Protein AF-A0A3L7QKG7-F1 (afdb_monomer)

Mean predicted aligned error: 8.23 Å

Radius of gyration: 18.26 Å; Cα contacts (8 Å, |Δi|>4): 210; chains: 1; bounding box: 61×40×63 Å

pLDDT: mean 83.45, std 16.01, range [38.47, 97.56]

Solvent-accessible surface area (backbone atoms only — not comparable to full-atom values): 9462 Å² total; per-residue (Å²): 140,82,83,79,79,83,78,77,79,73,76,82,79,78,66,76,59,74,66,78,52,58,76,90,77,53,54,70,67,58,52,32,52,53,46,22,72,75,67,76,44,90,61,60,57,66,39,80,47,73,52,72,47,77,74,99,59,45,34,28,34,33,36,33,36,57,70,61,84,61,70,47,73,79,75,70,73,62,81,36,24,31,25,34,24,37,70,86,39,83,75,37,75,51,32,46,81,50,42,60,82,93,51,44,76,40,42,43,41,37,35,28,62,77,54,69,86,90,62,51,79,69,57,55,76,72,31,70,67,48,55,49,50,19,54,52,51,49,52,54,51,53,50,52,54,52,54,50,55,54,55,57,61,65,69,78,110

Structure (mmCIF, N/CA/C/O backbone):
data_AF-A0A3L7QKG7-F1
#
_entry.id   AF-A0A3L7QKG7-F1
#
loop_
_atom_site.group_PDB
_atom_s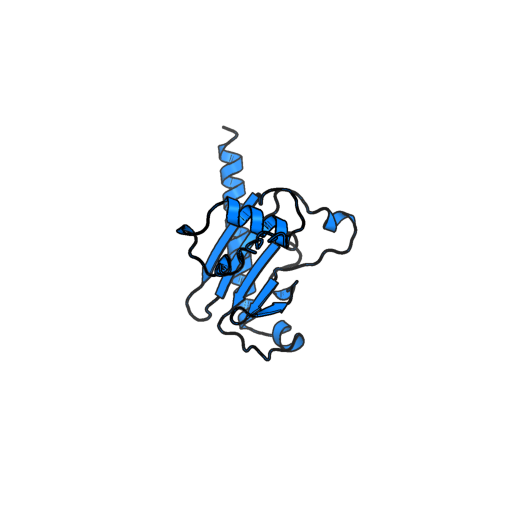ite.id
_atom_site.type_symbol
_atom_site.label_atom_id
_atom_site.label_alt_id
_atom_site.label_comp_id
_atom_site.label_asym_id
_atom_site.label_entity_id
_atom_site.label_seq_id
_atom_site.pdbx_PDB_ins_code
_atom_site.Cartn_x
_atom_site.Cartn_y
_atom_site.Cartn_z
_atom_site.occupancy
_atom_site.B_iso_or_equiv
_atom_site.auth_seq_id
_atom_site.auth_comp_id
_atom_site.auth_asym_id
_atom_site.auth_atom_id
_atom_site.pdbx_PDB_model_num
ATOM 1 N N . GLU A 1 1 ? 32.136 1.151 46.099 1.00 39.84 1 GLU A N 1
ATOM 2 C CA . GLU A 1 1 ? 31.499 0.476 44.951 1.00 39.84 1 GLU A CA 1
ATOM 3 C C . GLU A 1 1 ? 29.997 0.699 44.986 1.00 39.84 1 GLU A C 1
ATOM 5 O O . GLU A 1 1 ? 29.320 0.164 45.854 1.00 39.84 1 GLU A O 1
ATOM 10 N N . THR A 1 2 ? 29.486 1.533 44.088 1.00 38.47 2 THR A N 1
ATOM 11 C CA . THR A 1 2 ? 28.050 1.713 43.842 1.00 38.47 2 THR A CA 1
ATOM 12 C C . THR A 1 2 ? 27.729 1.030 42.518 1.00 38.47 2 THR A C 1
ATOM 14 O O . THR A 1 2 ? 28.339 1.350 41.505 1.00 38.47 2 THR A O 1
ATOM 17 N N . LYS A 1 3 ? 26.845 0.027 42.561 1.00 45.12 3 LYS A N 1
ATOM 18 C CA . LYS A 1 3 ? 26.314 -0.686 41.392 1.00 45.12 3 LYS A CA 1
ATOM 19 C C . LYS A 1 3 ? 25.274 0.200 40.708 1.00 45.12 3 LYS A C 1
ATOM 21 O O . LYS A 1 3 ? 24.220 0.436 41.298 1.00 45.12 3 LYS A O 1
ATOM 26 N N . ASP A 1 4 ? 25.561 0.646 39.494 1.00 44.16 4 ASP A N 1
ATOM 27 C CA . ASP A 1 4 ? 24.556 1.220 38.601 1.00 44.16 4 ASP A CA 1
ATOM 28 C C . ASP A 1 4 ? 23.571 0.126 38.136 1.00 44.16 4 ASP A C 1
ATOM 30 O O . ASP A 1 4 ? 23.989 -1.015 37.903 1.00 44.16 4 ASP A O 1
ATOM 34 N N . PRO A 1 5 ? 22.263 0.421 38.038 1.00 49.53 5 PRO A N 1
ATOM 35 C CA . PRO A 1 5 ? 21.281 -0.521 37.520 1.00 49.53 5 PRO A CA 1
ATOM 36 C C . PRO A 1 5 ? 21.396 -0.620 35.992 1.00 49.53 5 PRO A C 1
ATOM 38 O O . PRO A 1 5 ? 21.337 0.387 35.294 1.00 49.53 5 PRO A O 1
ATOM 41 N N . GLU A 1 6 ? 21.541 -1.845 35.480 1.00 48.22 6 GLU A N 1
ATOM 42 C CA . GLU A 1 6 ? 21.444 -2.156 34.050 1.00 48.22 6 GLU A CA 1
ATOM 43 C C . GLU A 1 6 ? 20.062 -1.742 33.524 1.00 48.22 6 GLU A C 1
ATOM 45 O O . GLU A 1 6 ? 19.043 -2.381 33.808 1.00 48.22 6 GLU A O 1
ATOM 50 N N . GLU A 1 7 ? 20.038 -0.656 32.757 1.00 46.41 7 GLU A N 1
ATOM 51 C CA . GLU A 1 7 ? 18.916 -0.259 31.920 1.00 46.41 7 GLU A CA 1
ATOM 52 C C . GLU A 1 7 ? 18.744 -1.344 30.852 1.00 46.41 7 GLU A C 1
ATOM 54 O O . GLU A 1 7 ? 19.557 -1.506 29.943 1.00 46.41 7 GLU A O 1
ATOM 59 N N . LYS A 1 8 ? 17.722 -2.183 31.029 1.00 38.88 8 LYS A N 1
ATOM 60 C CA . LYS A 1 8 ? 17.339 -3.164 30.021 1.00 38.88 8 LYS A CA 1
ATOM 61 C C . LYS A 1 8 ? 16.761 -2.401 28.839 1.00 38.88 8 LYS A C 1
ATOM 63 O O . LYS A 1 8 ? 15.577 -2.072 28.845 1.00 38.88 8 LYS A O 1
ATOM 68 N N . ASP A 1 9 ? 17.590 -2.175 27.829 1.00 40.72 9 ASP A N 1
ATOM 69 C CA . ASP A 1 9 ? 17.142 -1.934 26.464 1.00 40.72 9 ASP A CA 1
ATOM 70 C C . ASP A 1 9 ? 16.315 -3.151 26.022 1.00 40.72 9 ASP A C 1
ATOM 72 O O . ASP A 1 9 ? 16.826 -4.132 25.471 1.00 40.72 9 ASP A O 1
ATOM 76 N N . GLU A 1 10 ? 15.017 -3.141 26.328 1.00 41.97 10 GLU A N 1
ATOM 77 C CA . GLU A 1 10 ? 14.080 -4.066 25.713 1.00 41.97 10 GLU A CA 1
ATOM 78 C C . GLU A 1 10 ? 14.120 -3.793 24.213 1.00 41.97 10 GLU A C 1
ATOM 80 O O . GLU A 1 10 ? 13.665 -2.759 23.724 1.00 41.97 10 GLU A O 1
ATOM 85 N N . VAL A 1 11 ? 14.718 -4.727 23.476 1.00 41.81 11 VAL A N 1
ATOM 86 C CA . VAL A 1 11 ? 14.783 -4.714 22.018 1.00 41.81 11 VAL A CA 1
ATOM 87 C C . VAL A 1 11 ? 13.353 -4.820 21.479 1.00 41.81 11 VAL A C 1
ATOM 89 O O . VAL A 1 11 ? 12.867 -5.895 21.131 1.00 41.81 11 VAL A O 1
ATOM 92 N N . LEU A 1 12 ? 12.677 -3.674 21.379 1.00 42.53 12 LEU A N 1
ATOM 93 C CA . LEU A 1 12 ? 11.321 -3.490 20.846 1.00 42.53 12 LEU A CA 1
ATOM 94 C C . LEU A 1 12 ? 11.195 -3.889 19.362 1.00 42.53 12 LEU A C 1
ATOM 96 O O . LEU A 1 12 ? 10.111 -3.832 18.790 1.00 42.53 12 LEU A O 1
ATOM 100 N N . ASN A 1 13 ? 12.285 -4.320 18.722 1.00 40.59 13 ASN A N 1
ATOM 101 C CA . ASN A 1 13 ? 12.381 -4.500 17.276 1.00 40.59 13 ASN A CA 1
ATOM 102 C C . ASN A 1 13 ? 12.396 -5.972 16.812 1.00 40.59 13 ASN A C 1
ATOM 104 O O . ASN A 1 13 ? 12.937 -6.291 15.757 1.00 40.59 13 ASN A O 1
ATOM 108 N N . SER A 1 14 ? 11.810 -6.884 17.596 1.00 46.19 14 SER A N 1
ATOM 109 C CA . SER A 1 14 ? 11.626 -8.297 17.200 1.00 46.19 14 SER A CA 1
ATOM 110 C C . SER A 1 14 ? 10.258 -8.586 16.560 1.00 46.19 14 SER A C 1
ATOM 112 O O . SER A 1 14 ? 9.919 -9.742 16.298 1.00 46.19 14 SER A O 1
ATOM 114 N N . GLN A 1 15 ? 9.439 -7.562 16.309 1.00 64.06 15 GLN A N 1
ATOM 115 C CA . GLN A 1 15 ? 8.124 -7.746 15.701 1.00 64.06 15 GLN A CA 1
ATOM 116 C C . GLN A 1 15 ? 8.237 -7.853 14.175 1.00 64.06 15 GLN A C 1
ATOM 118 O O . GLN A 1 15 ? 8.850 -7.021 13.510 1.00 64.06 15 GLN A O 1
ATOM 123 N N . LYS A 1 16 ? 7.628 -8.902 13.605 1.00 76.19 16 LYS A N 1
ATOM 124 C CA . LYS A 1 16 ? 7.476 -9.052 12.149 1.00 76.19 16 LYS A CA 1
ATOM 125 C C . LYS A 1 16 ? 6.866 -7.775 11.566 1.00 76.19 16 LYS A C 1
ATOM 127 O O . LYS A 1 16 ? 5.921 -7.235 12.138 1.00 76.19 16 LYS A O 1
ATOM 132 N N . ALA A 1 17 ? 7.371 -7.350 10.407 1.00 89.94 17 ALA A N 1
ATOM 133 C CA . ALA A 1 17 ? 6.865 -6.176 9.705 1.00 89.94 17 ALA A CA 1
ATOM 134 C C . ALA A 1 17 ? 5.335 -6.215 9.542 1.00 89.94 17 ALA A C 1
ATOM 136 O O . ALA A 1 17 ? 4.756 -7.274 9.285 1.00 89.94 17 ALA A O 1
ATOM 137 N N . LEU A 1 18 ? 4.685 -5.055 9.678 1.00 93.31 18 LEU A N 1
ATOM 138 C CA . LEU A 1 18 ? 3.228 -4.961 9.827 1.00 93.31 18 LEU A CA 1
ATOM 139 C C . LEU A 1 18 ? 2.456 -5.584 8.655 1.00 93.31 18 LEU A C 1
ATOM 141 O O . LEU A 1 18 ? 1.468 -6.283 8.857 1.00 93.31 18 LEU A O 1
ATOM 145 N N . TRP A 1 19 ? 2.950 -5.386 7.432 1.00 94.31 19 TRP A N 1
ATOM 146 C CA . TRP A 1 19 ? 2.356 -5.912 6.197 1.00 94.31 19 TRP A CA 1
ATOM 147 C C . TRP A 1 19 ? 2.545 -7.427 6.006 1.00 94.31 19 TRP A C 1
ATOM 149 O O . TRP A 1 19 ? 2.004 -7.998 5.062 1.00 94.31 19 TRP A O 1
ATOM 159 N N . LEU A 1 20 ? 3.337 -8.086 6.862 1.00 93.00 20 LEU A N 1
ATOM 160 C CA . LEU A 1 20 ? 3.515 -9.544 6.865 1.00 93.00 20 LEU A CA 1
ATOM 161 C C . LEU A 1 20 ? 2.537 -10.256 7.808 1.00 93.00 20 LEU A C 1
ATOM 163 O O . LEU A 1 20 ? 2.416 -11.479 7.734 1.00 93.00 20 LEU A O 1
ATOM 167 N N . ARG A 1 21 ? 1.889 -9.517 8.714 1.00 93.31 21 ARG A N 1
ATOM 168 C CA . ARG A 1 21 ? 0.904 -10.041 9.668 1.00 93.31 21 ARG A CA 1
ATOM 169 C C . ARG A 1 21 ? -0.477 -10.075 9.027 1.00 93.31 21 ARG A C 1
ATOM 171 O O . ARG A 1 21 ? -0.771 -9.296 8.123 1.00 93.31 21 ARG A O 1
ATOM 178 N N . SER A 1 22 ? -1.344 -10.966 9.495 1.00 91.38 22 SER A N 1
ATOM 179 C CA . SER A 1 22 ? -2.728 -10.969 9.026 1.00 91.38 22 SER A CA 1
ATOM 180 C C . SER A 1 22 ? -3.469 -9.726 9.536 1.00 91.38 22 SER A C 1
ATOM 182 O O . SER A 1 22 ? -3.157 -9.186 10.596 1.00 91.38 22 SER A O 1
ATOM 184 N N . LYS A 1 23 ? -4.493 -9.268 8.807 1.00 91.62 23 LYS A N 1
ATOM 185 C CA . LYS A 1 23 ? -5.259 -8.067 9.198 1.00 91.62 23 LYS A CA 1
ATOM 186 C C . LYS A 1 23 ? -5.872 -8.171 10.593 1.00 91.62 23 LYS A C 1
ATOM 188 O O . LYS A 1 23 ? -6.025 -7.151 11.247 1.00 91.62 23 LYS A O 1
ATOM 193 N N . SER A 1 24 ? -6.250 -9.381 11.001 1.00 91.81 24 SER A N 1
ATOM 194 C CA . SER A 1 24 ? -6.886 -9.662 12.290 1.00 91.81 24 SER A CA 1
ATOM 195 C C . SER A 1 24 ? -5.915 -9.580 13.465 1.00 91.81 24 SER A C 1
ATOM 197 O O . SER A 1 24 ? -6.352 -9.418 14.597 1.00 91.81 24 SER A O 1
ATOM 199 N N . GLU A 1 25 ? -4.614 -9.703 13.203 1.00 91.12 25 GLU A N 1
ATOM 200 C CA . GLU A 1 25 ? -3.567 -9.614 14.219 1.00 91.12 25 GLU A CA 1
ATOM 201 C C . GLU A 1 25 ? -3.058 -8.189 14.408 1.00 91.12 25 GLU A C 1
ATOM 203 O O . GLU A 1 25 ? -2.290 -7.964 15.335 1.00 91.12 25 GLU A O 1
ATOM 208 N N . VAL A 1 26 ? -3.411 -7.255 13.521 1.00 93.06 26 VAL A N 1
ATOM 209 C CA . VAL A 1 26 ? -2.903 -5.881 13.542 1.00 93.06 26 VAL A CA 1
ATOM 210 C C . VAL A 1 26 ? -3.962 -4.949 14.108 1.00 93.06 26 VAL A C 1
ATOM 212 O O . VAL A 1 26 ? -5.068 -4.867 13.566 1.00 93.06 26 VAL A O 1
ATOM 215 N N . THR A 1 27 ? -3.623 -4.235 15.178 1.00 94.94 27 THR A N 1
ATOM 216 C CA . THR A 1 27 ? -4.542 -3.272 15.790 1.00 94.94 27 THR A CA 1
ATOM 217 C C . THR A 1 27 ? -4.591 -1.962 15.000 1.00 94.94 27 THR A C 1
ATOM 219 O O . THR A 1 27 ? -3.728 -1.672 14.166 1.00 94.94 27 THR A O 1
ATOM 222 N N . GLN A 1 28 ? -5.623 -1.150 15.242 1.00 94.19 28 GLN A N 1
ATOM 223 C CA . GLN A 1 28 ? -5.741 0.150 14.581 1.00 94.19 28 GLN A CA 1
ATOM 224 C C . GLN A 1 28 ? -4.594 1.083 14.990 1.00 94.19 28 GLN A C 1
ATOM 226 O O . GLN A 1 28 ? -4.013 1.745 14.136 1.00 94.19 28 GLN A O 1
ATOM 231 N N . GLU A 1 29 ? -4.184 1.045 16.258 1.00 94.38 29 GLU A N 1
ATOM 232 C CA . GLU A 1 29 ? -3.083 1.854 16.783 1.00 94.38 29 GLU A CA 1
ATOM 233 C C . GLU A 1 29 ? -1.747 1.507 16.108 1.00 94.38 29 GLU A C 1
ATOM 235 O O . GLU A 1 29 ? -0.931 2.394 15.848 1.00 94.38 29 GLU A O 1
ATOM 240 N N . GLU A 1 30 ? -1.522 0.230 15.777 1.00 94.69 30 GLU A N 1
ATOM 241 C CA . GLU A 1 30 ? -0.329 -0.197 15.040 1.00 94.69 30 GLU A CA 1
ATOM 242 C C . GLU A 1 30 ? -0.326 0.353 13.607 1.00 94.69 30 GLU A C 1
ATOM 244 O O . GLU A 1 30 ? 0.711 0.820 13.129 1.00 94.69 30 GLU A O 1
ATOM 249 N N . TYR A 1 31 ? -1.480 0.359 12.927 1.00 96.25 31 TYR A N 1
ATOM 250 C CA . TYR A 1 31 ? -1.609 1.003 11.615 1.00 96.25 31 TYR A CA 1
ATOM 251 C C . TYR A 1 31 ? -1.360 2.507 11.688 1.00 96.25 31 TYR A C 1
ATOM 253 O O . TYR A 1 31 ? -0.656 3.044 10.833 1.00 96.25 31 TYR A O 1
ATOM 261 N N . ASP A 1 32 ? -1.919 3.178 12.690 1.00 95.25 32 ASP A N 1
ATOM 262 C CA . ASP A 1 32 ? -1.817 4.628 12.838 1.00 95.25 32 ASP A CA 1
ATOM 263 C C . ASP A 1 32 ? -0.382 5.042 13.163 1.00 95.25 32 ASP A C 1
ATOM 265 O O . ASP A 1 32 ? 0.147 5.987 12.576 1.00 95.25 32 ASP A O 1
ATOM 269 N N . THR A 1 33 ? 0.280 4.292 14.045 1.00 94.38 33 THR A N 1
ATOM 270 C CA . THR A 1 33 ? 1.696 4.487 14.377 1.00 94.38 33 THR A CA 1
ATOM 271 C C . THR A 1 33 ? 2.565 4.301 13.142 1.00 94.38 33 THR A C 1
ATOM 273 O O . THR A 1 33 ? 3.388 5.162 12.825 1.00 94.38 33 THR A O 1
ATOM 276 N N . PHE A 1 34 ? 2.343 3.217 12.396 1.00 94.50 34 PHE A N 1
ATOM 277 C CA . PHE A 1 34 ? 3.101 2.947 11.183 1.00 94.50 34 PHE A CA 1
ATOM 278 C C . PHE A 1 34 ? 2.862 4.010 10.105 1.00 94.50 34 PHE A C 1
ATOM 280 O O . PHE A 1 34 ? 3.816 4.452 9.467 1.00 94.50 34 PHE A O 1
ATOM 287 N N . TYR A 1 35 ? 1.617 4.466 9.924 1.00 94.38 35 TYR A N 1
ATOM 288 C CA . TYR A 1 35 ? 1.295 5.561 9.010 1.00 94.38 35 TYR A CA 1
ATOM 289 C C . TYR A 1 35 ? 2.099 6.815 9.356 1.00 94.38 35 TYR A C 1
ATOM 291 O O . TYR A 1 35 ? 2.828 7.301 8.495 1.00 94.38 35 TYR A O 1
ATOM 299 N N . LYS A 1 36 ? 2.029 7.283 10.610 1.00 92.06 36 LYS A N 1
ATOM 300 C CA . LYS A 1 36 ? 2.739 8.486 11.084 1.00 92.06 36 LYS A CA 1
ATOM 301 C C . LYS A 1 36 ? 4.251 8.379 10.857 1.00 92.06 36 LYS A C 1
ATOM 303 O O . LYS A 1 36 ? 4.879 9.329 10.395 1.00 92.06 36 LYS A O 1
ATOM 308 N N . GLN A 1 37 ? 4.827 7.196 11.088 1.00 90.50 37 GLN A N 1
ATOM 309 C CA . GLN A 1 37 ? 6.249 6.926 10.847 1.00 90.50 37 GLN A CA 1
ATOM 310 C C . GLN A 1 37 ? 6.658 7.033 9.370 1.00 90.50 37 GLN A C 1
ATOM 312 O O . GLN A 1 37 ? 7.765 7.480 9.076 1.00 90.50 37 GLN A O 1
ATOM 317 N N . ILE A 1 38 ? 5.816 6.594 8.427 1.00 89.81 38 ILE A N 1
ATOM 318 C CA . ILE A 1 38 ? 6.177 6.601 6.998 1.00 89.81 38 ILE A CA 1
ATOM 319 C C . ILE A 1 38 ? 5.776 7.885 6.268 1.00 89.81 38 ILE A C 1
ATOM 321 O O . ILE A 1 38 ? 6.374 8.194 5.235 1.00 89.81 38 ILE A O 1
ATOM 325 N N . SER A 1 39 ? 4.749 8.586 6.750 1.00 85.81 39 SER A N 1
ATOM 326 C CA . SER A 1 39 ? 4.193 9.786 6.119 1.00 85.81 39 SER A CA 1
ATOM 327 C C . SER A 1 39 ? 4.750 11.084 6.698 1.00 85.81 39 SER A C 1
ATOM 329 O O . SER A 1 39 ? 4.569 12.121 6.071 1.00 85.81 39 SER A O 1
ATOM 331 N N . ASN A 1 40 ? 5.414 11.035 7.862 1.00 84.81 40 ASN A N 1
ATOM 332 C CA . ASN A 1 40 ? 5.775 12.209 8.669 1.00 84.81 40 ASN A CA 1
ATOM 333 C C . ASN A 1 40 ? 4.566 13.098 9.017 1.00 84.81 40 ASN A C 1
ATOM 335 O O . ASN A 1 40 ? 4.706 14.300 9.242 1.00 84.81 40 ASN A O 1
ATOM 339 N N . ASP A 1 41 ? 3.375 12.505 9.035 1.00 82.94 41 ASP A N 1
ATOM 340 C CA . ASP A 1 41 ? 2.133 13.144 9.444 1.00 82.94 41 ASP A CA 1
ATOM 341 C C . ASP A 1 41 ? 1.884 12.876 10.936 1.00 82.94 41 ASP A C 1
ATOM 343 O O . ASP A 1 41 ? 2.321 11.868 11.493 1.00 82.94 41 ASP A O 1
ATOM 347 N N . PHE A 1 42 ? 1.152 13.773 11.588 1.00 86.25 42 PHE A N 1
ATOM 348 C CA . PHE A 1 42 ? 0.690 13.604 12.965 1.00 86.25 42 PHE A CA 1
ATOM 349 C C . PHE A 1 42 ? -0.742 13.063 13.026 1.00 86.25 42 PHE A C 1
ATOM 351 O O . PHE A 1 42 ? -1.169 12.565 14.072 1.00 86.25 42 PHE A O 1
ATOM 358 N N . GLN A 1 43 ? -1.489 13.159 11.923 1.00 90.50 43 GLN A N 1
ATOM 359 C CA . GLN A 1 43 ? -2.862 12.678 11.838 1.00 90.50 43 GLN A CA 1
ATOM 360 C C . GLN A 1 43 ? -2.930 11.158 11.639 1.00 90.50 43 GLN A C 1
ATOM 362 O O . GLN A 1 43 ? -1.955 10.496 11.290 1.00 90.50 43 GLN A O 1
ATOM 367 N N . GLU A 1 44 ? -4.105 10.594 11.888 1.00 93.44 44 GLU A N 1
ATOM 368 C CA . GLU A 1 44 ? -4.418 9.193 11.598 1.00 93.44 44 GLU A CA 1
ATOM 369 C C . GLU A 1 44 ? -4.850 9.042 10.131 1.00 93.44 44 GLU A C 1
ATOM 371 O O . GLU A 1 44 ? -5.465 9.956 9.572 1.00 93.44 44 GLU A O 1
ATOM 376 N N . PRO A 1 45 ? -4.555 7.907 9.475 1.00 95.06 45 PRO A N 1
ATOM 377 C CA . PRO A 1 45 ? -4.971 7.681 8.100 1.00 95.06 45 PRO A CA 1
ATOM 378 C C . PRO A 1 45 ? -6.502 7.633 8.000 1.00 95.06 45 PRO A C 1
ATOM 380 O O . PRO A 1 45 ? -7.167 6.906 8.733 1.00 95.06 45 PRO A O 1
ATOM 383 N N . ALA A 1 46 ? -7.086 8.319 7.014 1.00 94.50 46 ALA A N 1
ATOM 384 C CA . ALA A 1 46 ? -8.529 8.228 6.763 1.00 94.50 46 ALA A CA 1
ATOM 385 C C . ALA A 1 46 ? -8.963 6.820 6.336 1.00 94.50 46 ALA A C 1
ATOM 387 O O . ALA A 1 46 ? -10.108 6.408 6.553 1.00 94.50 46 ALA A O 1
ATOM 388 N N . LYS A 1 47 ? -8.061 6.075 5.689 1.00 95.94 47 LYS A N 1
ATOM 389 C CA . LYS A 1 47 ? -8.326 4.701 5.275 1.00 95.94 47 LYS A CA 1
ATOM 390 C C . LYS A 1 47 ? -7.055 3.878 5.205 1.00 95.94 47 LYS A C 1
ATOM 392 O O . LYS A 1 47 ? -6.076 4.290 4.590 1.00 95.94 47 LYS A O 1
ATOM 397 N N . VAL A 1 48 ? -7.147 2.667 5.741 1.00 97.00 48 VAL A N 1
ATOM 398 C CA . VAL A 1 48 ? -6.145 1.611 5.593 1.00 97.00 48 VAL A CA 1
ATOM 399 C C . VAL A 1 48 ? -6.586 0.635 4.500 1.00 97.00 48 VAL A C 1
ATOM 401 O O . VAL A 1 48 ? -7.748 0.212 4.447 1.00 97.00 48 VAL A O 1
ATOM 404 N N . ILE A 1 49 ? -5.650 0.272 3.629 1.00 97.38 49 ILE A N 1
ATOM 405 C CA . ILE A 1 49 ? -5.781 -0.753 2.596 1.00 97.38 49 ILE A CA 1
ATOM 406 C C . ILE A 1 49 ? -4.663 -1.766 2.838 1.00 97.38 49 ILE A C 1
ATOM 408 O O . ILE A 1 49 ? -3.549 -1.610 2.354 1.00 97.38 49 ILE A O 1
ATOM 412 N N . HIS A 1 50 ? -4.968 -2.810 3.596 1.00 97.31 50 HIS A N 1
ATOM 413 C CA . HIS A 1 50 ? -4.074 -3.946 3.800 1.00 97.31 50 HIS A CA 1
ATOM 414 C C . HIS A 1 50 ? -4.640 -5.131 3.018 1.00 97.31 50 HIS A C 1
ATOM 416 O O . HIS A 1 50 ? -5.849 -5.341 3.089 1.00 97.31 50 HIS A O 1
ATOM 422 N N . TYR A 1 51 ? -3.847 -5.886 2.262 1.00 95.62 51 TYR A N 1
ATOM 423 C CA . TYR A 1 51 ? -4.210 -7.205 1.723 1.00 95.62 51 TYR A CA 1
ATOM 424 C C . TYR A 1 51 ? -2.974 -7.968 1.229 1.00 95.62 51 TYR A C 1
ATOM 426 O O . TYR A 1 51 ? -1.905 -7.397 1.027 1.00 95.62 51 TYR A O 1
ATOM 434 N N .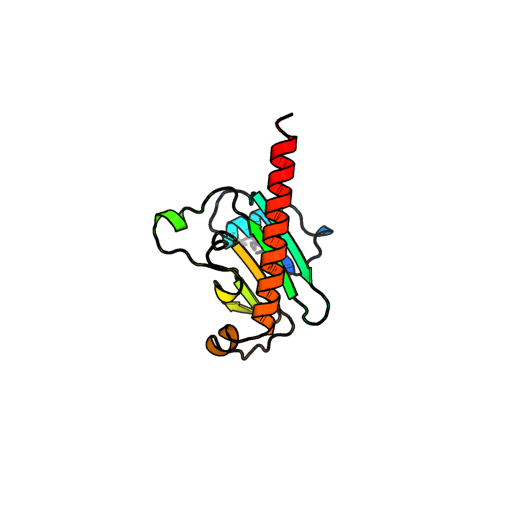 THR A 1 52 ? -3.155 -9.266 1.008 1.00 94.44 52 THR A N 1
ATOM 435 C CA . THR A 1 52 ? -2.202 -10.127 0.307 1.00 94.44 52 THR A CA 1
ATOM 436 C C . THR A 1 52 ? -2.865 -10.588 -0.981 1.00 94.44 52 THR A C 1
ATOM 438 O O . THR A 1 52 ? -4.030 -10.988 -0.963 1.00 94.44 52 THR A O 1
ATOM 441 N N . ALA A 1 53 ? -2.152 -10.467 -2.093 1.00 92.69 53 ALA A N 1
ATOM 442 C CA . ALA A 1 53 ? -2.555 -11.017 -3.372 1.00 92.69 53 ALA A CA 1
ATOM 443 C C . ALA A 1 53 ? -1.770 -12.309 -3.600 1.00 92.69 53 ALA A C 1
ATOM 445 O O . ALA A 1 53 ? -0.540 -12.311 -3.568 1.00 92.69 53 ALA A O 1
ATOM 446 N N . GLU A 1 54 ? -2.504 -13.398 -3.804 1.00 85.31 54 GLU A N 1
ATOM 447 C CA . GLU A 1 54 ? -1.973 -14.732 -4.074 1.00 85.31 54 GLU A CA 1
ATOM 448 C C . GLU A 1 54 ? -2.419 -15.162 -5.478 1.00 85.31 54 GLU A C 1
ATOM 450 O O . GLU A 1 54 ? -3.514 -14.815 -5.932 1.00 85.31 54 GLU A O 1
ATOM 455 N N . GLY A 1 55 ? -1.567 -15.889 -6.203 1.00 82.69 55 GLY A N 1
ATOM 456 C CA . GLY A 1 55 ? -1.854 -16.337 -7.564 1.00 82.69 55 GLY A CA 1
ATOM 457 C C . GLY A 1 55 ? -0.596 -16.391 -8.420 1.00 82.69 55 GLY A C 1
ATOM 458 O O . GLY A 1 55 ? 0.387 -17.011 -8.045 1.00 82.69 55 GLY A O 1
ATOM 459 N N . MET A 1 56 ? -0.625 -15.740 -9.585 1.00 79.75 56 MET A N 1
ATOM 460 C CA . MET A 1 56 ? 0.530 -15.714 -10.495 1.00 79.75 56 MET A CA 1
ATOM 461 C C . MET A 1 56 ? 1.696 -14.867 -9.965 1.00 79.75 56 MET A C 1
ATOM 463 O O . MET A 1 56 ? 2.827 -15.102 -10.373 1.00 79.75 56 MET A O 1
ATOM 467 N N . ASN A 1 57 ? 1.418 -13.890 -9.096 1.00 84.38 57 ASN A N 1
ATOM 468 C CA . ASN A 1 57 ? 2.442 -13.175 -8.346 1.00 84.38 57 ASN A CA 1
ATOM 469 C C . ASN A 1 57 ? 1.995 -13.019 -6.892 1.00 84.38 57 ASN A C 1
ATOM 471 O O . 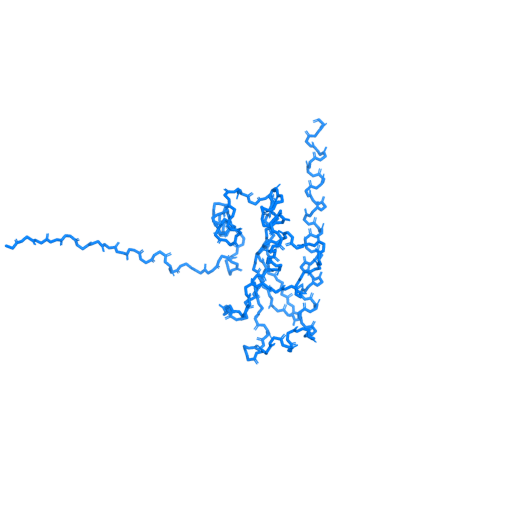ASN A 1 57 ? 0.889 -12.527 -6.656 1.00 84.38 57 ASN A O 1
ATOM 475 N N . GLU A 1 58 ? 2.844 -13.405 -5.947 1.00 91.50 58 GLU A N 1
ATOM 476 C CA . GLU A 1 58 ? 2.647 -13.174 -4.523 1.00 91.50 58 GLU A CA 1
ATOM 477 C C . GLU A 1 58 ? 3.198 -11.798 -4.141 1.00 91.50 58 GLU A C 1
ATOM 479 O O . GLU A 1 58 ? 4.397 -11.502 -4.250 1.00 91.50 58 GLU A O 1
ATOM 484 N N . PHE A 1 59 ? 2.302 -10.939 -3.663 1.00 94.44 59 PHE A N 1
ATOM 485 C CA . PHE A 1 59 ? 2.686 -9.659 -3.091 1.00 94.44 59 PHE A CA 1
ATOM 486 C C . PHE A 1 59 ? 1.754 -9.243 -1.954 1.00 94.44 59 PHE A C 1
ATOM 488 O O . PHE A 1 59 ? 0.571 -9.587 -1.897 1.00 94.44 59 PHE A O 1
ATOM 495 N N . ARG A 1 60 ? 2.314 -8.489 -1.015 1.00 95.75 60 ARG A N 1
ATOM 496 C CA . ARG A 1 60 ? 1.631 -7.944 0.157 1.00 95.75 60 ARG A CA 1
ATOM 497 C C . ARG A 1 60 ? 1.567 -6.435 0.024 1.00 95.75 60 ARG A C 1
ATOM 499 O O . ARG A 1 60 ? 2.534 -5.797 -0.386 1.00 95.75 60 ARG A O 1
ATOM 506 N N . VAL A 1 61 ? 0.419 -5.868 0.359 1.00 96.88 61 VAL A N 1
ATOM 507 C CA . VAL A 1 61 ? 0.131 -4.449 0.173 1.00 96.88 61 VAL A CA 1
ATOM 508 C C . VAL A 1 61 ? -0.386 -3.875 1.475 1.00 96.88 61 VAL A C 1
ATOM 510 O O . VAL A 1 61 ? -1.362 -4.377 2.031 1.00 96.88 61 VAL A O 1
ATOM 513 N N . LEU A 1 62 ? 0.241 -2.792 1.924 1.00 97.56 62 LEU A N 1
ATOM 514 C CA . LEU A 1 62 ? -0.221 -1.978 3.036 1.00 97.56 62 LEU A CA 1
ATOM 515 C C . LEU A 1 62 ? -0.153 -0.508 2.635 1.00 97.56 62 LEU A C 1
ATOM 517 O O . LEU A 1 62 ? 0.917 0.093 2.615 1.00 97.56 62 LEU A O 1
ATOM 521 N N . LEU A 1 63 ? -1.300 0.072 2.308 1.00 97.38 63 LEU A N 1
ATOM 522 C CA . LEU A 1 63 ? -1.421 1.448 1.848 1.00 97.38 63 LEU A CA 1
ATOM 523 C C . LEU A 1 63 ? -2.356 2.244 2.748 1.00 97.38 63 LEU A C 1
ATOM 525 O O . LEU A 1 63 ? -3.272 1.707 3.372 1.00 97.38 63 LEU A O 1
ATOM 529 N N . PHE A 1 64 ? -2.139 3.548 2.747 1.00 96.25 64 PHE A N 1
ATOM 530 C CA . PHE A 1 64 ? -2.839 4.517 3.561 1.00 96.25 64 PHE A CA 1
ATOM 531 C C . PHE A 1 64 ? -3.292 5.683 2.698 1.00 96.25 64 PHE A C 1
ATOM 533 O O . PHE A 1 64 ? -2.534 6.209 1.875 1.00 96.25 64 PHE A O 1
ATOM 5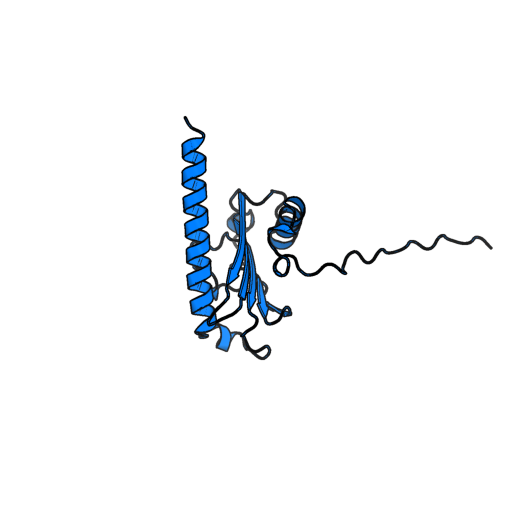40 N N . ILE A 1 65 ? -4.536 6.092 2.913 1.00 95.25 65 ILE A N 1
ATOM 541 C CA . ILE A 1 65 ? -5.078 7.334 2.377 1.00 95.25 65 ILE A CA 1
ATOM 542 C C . ILE A 1 65 ? -4.995 8.376 3.498 1.00 95.25 65 ILE A C 1
ATOM 544 O O . ILE A 1 65 ? -5.658 8.189 4.524 1.00 95.25 65 ILE A O 1
ATOM 548 N N . PRO A 1 66 ? -4.202 9.448 3.324 1.00 93.06 66 PRO A N 1
ATOM 549 C CA . PRO A 1 66 ? -4.167 10.566 4.259 1.00 93.06 66 PRO A CA 1
ATOM 550 C C . PRO A 1 66 ? -5.551 11.207 4.454 1.00 93.06 66 PRO A C 1
ATOM 552 O O . PRO A 1 66 ? -6.347 11.237 3.510 1.00 93.06 66 PRO A O 1
ATOM 555 N N . PRO A 1 67 ? -5.855 11.740 5.648 1.00 91.25 67 PRO A N 1
ATOM 556 C CA . PRO A 1 67 ? -7.116 12.435 5.915 1.00 91.25 67 PRO A CA 1
ATOM 557 C C . PRO A 1 67 ? -7.185 13.825 5.279 1.00 91.25 67 PRO A C 1
ATOM 559 O O . PRO A 1 67 ? -8.270 14.328 4.991 1.00 91.25 67 PRO A O 1
ATOM 562 N N . SER A 1 68 ? -6.031 14.439 5.047 1.00 86.81 68 SER A N 1
ATOM 563 C CA . SER A 1 68 ? -5.879 15.742 4.420 1.00 86.81 68 SER A CA 1
ATOM 564 C C . SER A 1 68 ? -4.709 15.701 3.436 1.00 86.81 68 SER A C 1
ATOM 566 O O . SER A 1 68 ? -3.952 14.730 3.382 1.00 86.81 68 SER A O 1
ATOM 568 N N . LEU A 1 69 ? -4.589 16.725 2.591 1.00 83.25 69 LEU A N 1
ATOM 569 C CA . LEU A 1 69 ? -3.466 16.815 1.665 1.00 83.25 69 LEU A CA 1
ATOM 570 C C . LEU A 1 69 ? -2.169 17.019 2.475 1.00 83.25 69 LEU A C 1
ATOM 572 O O . LEU A 1 69 ? -2.105 17.990 3.231 1.00 83.25 69 LEU A O 1
ATOM 576 N N . PRO A 1 70 ? -1.137 16.167 2.318 1.00 76.88 70 PRO A N 1
ATOM 577 C CA . PRO A 1 70 ? 0.113 16.333 3.056 1.00 76.88 70 PRO A CA 1
ATOM 578 C C . PRO A 1 70 ? 0.765 17.693 2.773 1.00 76.88 70 PRO A C 1
ATOM 580 O O . PRO A 1 70 ? 0.768 18.146 1.625 1.00 76.88 70 PRO A O 1
ATOM 583 N N . MET A 1 71 ? 1.377 18.314 3.791 1.00 75.00 71 MET A N 1
ATOM 584 C CA . MET A 1 71 ? 2.052 19.619 3.651 1.00 75.00 71 MET A CA 1
ATOM 585 C C . MET A 1 71 ? 3.114 19.630 2.542 1.00 75.00 71 MET A C 1
ATOM 587 O O . MET A 1 71 ? 3.315 20.645 1.885 1.00 75.00 71 MET A O 1
ATOM 591 N N . GLU A 1 72 ? 3.743 18.486 2.272 1.00 73.69 72 GLU A N 1
ATOM 592 C CA . GLU A 1 72 ? 4.719 18.269 1.193 1.00 73.69 72 GLU A CA 1
ATOM 593 C C . GLU A 1 72 ? 4.218 18.764 -0.178 1.00 73.69 72 GLU A C 1
ATOM 595 O O . GLU A 1 72 ? 4.993 19.263 -0.991 1.00 73.69 72 GLU A O 1
ATOM 600 N N . PHE A 1 73 ? 2.905 18.694 -0.429 1.00 75.00 73 PHE A N 1
ATOM 601 C CA . PHE A 1 73 ? 2.296 19.159 -1.677 1.00 75.00 73 PHE A CA 1
ATOM 602 C C . PHE A 1 73 ? 2.285 20.683 -1.825 1.00 75.00 73 PHE A C 1
ATOM 604 O O . PHE A 1 73 ? 2.126 21.174 -2.941 1.00 75.00 73 PHE A O 1
ATOM 611 N N . GLN A 1 74 ? 2.439 21.427 -0.729 1.00 72.50 74 GLN A N 1
ATOM 612 C CA . GLN A 1 74 ? 2.471 22.890 -0.730 1.00 72.50 74 GLN A CA 1
ATOM 613 C C . GLN A 1 74 ? 3.874 23.437 -1.028 1.00 72.50 74 GLN A C 1
ATOM 615 O O . GLN A 1 74 ? 3.989 24.526 -1.582 1.00 72.50 74 GLN A O 1
ATOM 620 N N . PHE A 1 75 ? 4.927 22.677 -0.703 1.00 70.94 75 PHE A N 1
ATOM 621 C CA . PHE A 1 75 ? 6.326 23.129 -0.770 1.00 70.94 75 PHE A CA 1
ATOM 622 C C . PHE A 1 75 ? 7.143 22.511 -1.922 1.00 70.94 75 PHE A C 1
ATOM 624 O O . PHE A 1 75 ? 8.325 22.805 -2.065 1.00 70.94 75 PHE A O 1
ATOM 631 N N . GLY A 1 76 ? 6.507 21.715 -2.789 1.00 61.62 76 GLY A N 1
ATOM 632 C CA . GLY A 1 76 ? 6.993 21.410 -4.141 1.00 61.62 76 GLY A CA 1
ATOM 633 C C . GLY A 1 76 ? 7.771 20.104 -4.313 1.00 61.62 76 GLY A C 1
ATOM 634 O O . GLY A 1 76 ? 7.706 19.529 -5.397 1.00 61.62 76 GLY A O 1
ATOM 635 N N . ASP A 1 77 ? 8.423 19.585 -3.272 1.00 63.94 77 ASP A N 1
ATOM 636 C CA . ASP A 1 77 ? 9.212 18.347 -3.362 1.00 6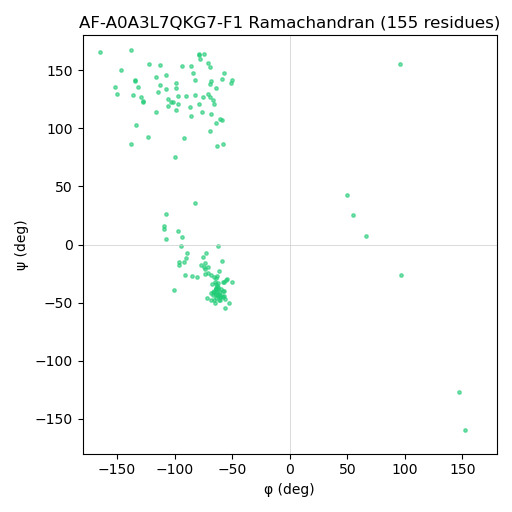3.94 77 ASP A CA 1
ATOM 637 C C . ASP A 1 77 ? 8.418 17.141 -2.826 1.00 63.94 77 ASP A C 1
ATOM 639 O O . ASP A 1 77 ? 8.590 16.668 -1.699 1.00 63.94 77 ASP A O 1
ATOM 643 N N . VAL A 1 78 ? 7.456 16.670 -3.626 1.00 69.50 78 VAL A N 1
ATOM 644 C CA . VAL A 1 78 ? 6.615 15.524 -3.255 1.00 69.50 78 VAL A CA 1
ATOM 645 C C . VAL A 1 78 ? 7.327 14.237 -3.640 1.00 69.50 78 VAL A C 1
ATOM 647 O O . VAL A 1 78 ? 7.397 13.885 -4.813 1.00 69.50 78 VAL A O 1
ATOM 650 N N . LYS A 1 79 ? 7.777 13.476 -2.644 1.00 74.75 79 LYS A N 1
ATOM 651 C CA . LYS A 1 79 ? 8.199 12.089 -2.854 1.00 74.75 79 LYS A CA 1
ATOM 652 C C . LYS A 1 79 ? 6.978 11.229 -3.196 1.00 74.75 79 LYS A C 1
ATOM 654 O O . LYS A 1 79 ? 6.090 11.047 -2.353 1.00 74.75 79 LYS A O 1
ATOM 659 N N . VAL A 1 80 ? 6.916 10.734 -4.434 1.00 83.06 80 VAL A N 1
ATOM 660 C CA . VAL A 1 80 ? 5.755 10.012 -4.973 1.00 83.06 80 VAL A CA 1
ATOM 661 C C . VAL A 1 80 ? 5.954 8.499 -4.905 1.00 83.06 80 VAL A C 1
ATOM 663 O O . VAL A 1 80 ? 7.008 7.963 -5.227 1.00 83.06 80 VAL A O 1
ATOM 666 N N . GLY A 1 81 ? 4.891 7.792 -4.532 1.00 88.38 81 GLY A N 1
ATOM 667 C CA . GLY A 1 81 ? 4.839 6.336 -4.598 1.00 88.38 81 GLY A CA 1
ATOM 668 C C . GLY A 1 81 ? 5.186 5.638 -3.278 1.00 88.38 81 GLY A C 1
ATOM 669 O O . GLY A 1 81 ? 5.868 6.209 -2.420 1.00 88.38 81 GLY A O 1
ATOM 670 N N . PRO A 1 82 ? 4.687 4.404 -3.097 1.00 94.38 82 PRO A N 1
ATOM 671 C CA . PRO A 1 82 ? 4.924 3.606 -1.903 1.00 94.38 82 PRO A CA 1
ATOM 672 C C . PRO A 1 82 ? 6.353 3.048 -1.876 1.00 94.38 82 PRO A C 1
ATOM 674 O O . PRO A 1 82 ? 7.032 2.971 -2.906 1.00 94.38 82 PRO A O 1
ATOM 677 N N . ARG A 1 83 ? 6.777 2.600 -0.691 1.00 95.06 83 ARG A N 1
ATOM 678 C CA . ARG A 1 83 ? 8.027 1.856 -0.517 1.00 95.06 83 ARG A CA 1
ATOM 679 C C . ARG A 1 83 ? 7.886 0.481 -1.162 1.00 95.06 83 ARG A C 1
ATOM 681 O O . ARG A 1 83 ? 6.946 -0.250 -0.849 1.00 95.06 83 ARG A O 1
ATOM 688 N N . LEU A 1 84 ? 8.819 0.128 -2.036 1.00 94.12 84 LEU A N 1
ATOM 689 C CA . LEU A 1 84 ? 8.893 -1.183 -2.668 1.00 94.12 84 LEU A CA 1
ATOM 690 C C . LEU A 1 84 ? 9.892 -2.061 -1.915 1.00 94.12 84 LEU A C 1
ATOM 692 O O . LEU A 1 84 ? 11.084 -1.748 -1.842 1.00 94.12 84 LEU A O 1
ATOM 696 N N . TYR A 1 85 ? 9.392 -3.181 -1.414 1.00 94.00 85 TYR A N 1
ATOM 697 C CA . TYR A 1 85 ? 10.170 -4.268 -0.850 1.00 94.00 85 TYR A CA 1
ATOM 698 C C . TYR A 1 85 ? 10.152 -5.457 -1.808 1.00 94.00 85 TYR A C 1
ATOM 700 O O . TYR A 1 85 ? 9.160 -5.719 -2.492 1.00 94.00 85 TYR A O 1
ATOM 708 N N . VAL A 1 86 ? 11.266 -6.176 -1.846 1.00 92.19 86 VAL A N 1
ATOM 709 C CA . VAL A 1 86 ? 11.391 -7.453 -2.539 1.00 92.19 86 VAL A CA 1
ATOM 710 C C . VAL A 1 86 ? 11.956 -8.450 -1.550 1.00 92.19 86 VAL A C 1
ATOM 712 O O . VAL A 1 86 ? 13.007 -8.202 -0.964 1.00 92.19 86 VAL A O 1
ATOM 715 N N . GLN A 1 87 ? 11.242 -9.551 -1.319 1.00 91.12 87 GLN A N 1
ATOM 716 C CA . GLN A 1 87 ? 11.623 -10.559 -0.322 1.00 91.12 87 GLN A CA 1
ATOM 717 C C . GLN A 1 87 ? 11.948 -9.932 1.049 1.00 91.12 87 GLN A C 1
ATOM 719 O O . GLN A 1 87 ? 12.920 -10.309 1.704 1.00 91.12 87 GLN A O 1
ATOM 724 N N . ARG A 1 88 ? 11.126 -8.963 1.493 1.00 92.00 88 ARG A N 1
ATOM 725 C CA . ARG A 1 88 ? 11.298 -8.208 2.755 1.00 92.00 88 ARG A CA 1
ATOM 726 C C . ARG A 1 88 ? 12.528 -7.291 2.811 1.00 92.00 88 ARG A C 1
ATOM 728 O O . ARG A 1 88 ? 12.783 -6.694 3.856 1.00 92.00 88 ARG A O 1
ATOM 735 N N . VAL A 1 89 ? 13.258 -7.124 1.711 1.00 90.94 89 VAL A N 1
ATOM 736 C CA . VAL A 1 89 ? 14.368 -6.170 1.587 1.00 90.94 89 VAL A CA 1
ATOM 737 C C . VAL A 1 89 ? 13.857 -4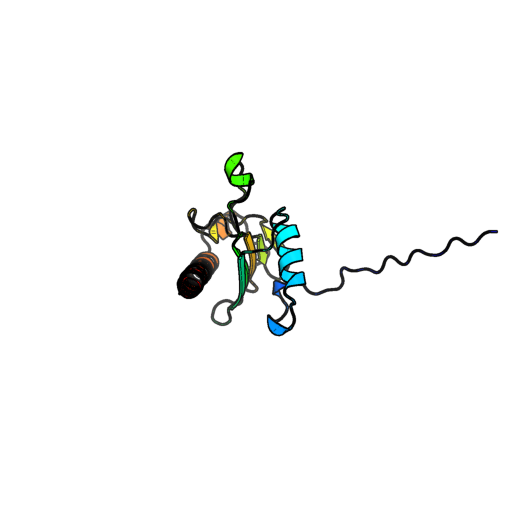.898 0.923 1.00 90.94 89 VAL A C 1
ATOM 739 O O . VAL A 1 89 ? 13.228 -4.960 -0.131 1.00 90.94 89 VAL A O 1
ATOM 742 N N . LEU A 1 90 ? 14.111 -3.737 1.534 1.00 91.94 90 LEU A N 1
ATOM 743 C CA . LEU A 1 90 ? 13.761 -2.448 0.937 1.00 91.94 90 LEU A CA 1
ATOM 744 C C . LEU A 1 90 ? 14.603 -2.227 -0.324 1.00 91.94 90 LEU A C 1
ATOM 746 O O . LEU A 1 90 ? 15.829 -2.178 -0.249 1.00 91.94 90 LEU A O 1
ATOM 750 N N . ILE A 1 91 ? 13.941 -2.064 -1.467 1.00 90.44 91 ILE A N 1
ATOM 751 C CA . ILE A 1 91 ? 14.594 -1.774 -2.750 1.00 90.44 91 ILE A CA 1
ATOM 752 C C . ILE A 1 91 ? 14.488 -0.286 -3.086 1.00 90.44 91 ILE A C 1
ATOM 754 O O . ILE A 1 91 ? 15.430 0.310 -3.610 1.00 90.44 91 ILE A O 1
ATOM 758 N N . MET A 1 92 ? 13.336 0.330 -2.799 1.00 90.25 92 MET A N 1
ATOM 759 C CA . MET A 1 92 ? 13.080 1.729 -3.138 1.00 90.25 92 MET A CA 1
ATOM 760 C C . MET A 1 92 ? 12.115 2.384 -2.152 1.00 90.25 92 MET A C 1
ATOM 762 O O . MET A 1 92 ? 11.021 1.872 -1.941 1.00 90.25 92 MET A O 1
ATOM 766 N N . ASP A 1 93 ? 12.477 3.548 -1.610 1.00 90.50 93 ASP A N 1
ATOM 767 C CA . ASP A 1 93 ? 11.591 4.312 -0.719 1.00 90.50 93 ASP A CA 1
ATOM 768 C C . ASP A 1 93 ? 10.354 4.883 -1.427 1.00 90.50 93 ASP A C 1
ATOM 770 O O . ASP A 1 93 ? 9.281 4.975 -0.838 1.00 90.50 93 ASP A O 1
ATOM 774 N N . ASN A 1 94 ? 10.494 5.274 -2.694 1.00 89.88 94 ASN A N 1
ATOM 775 C CA . ASN A 1 94 ? 9.462 5.984 -3.445 1.00 89.88 94 ASN A CA 1
ATOM 776 C C . ASN A 1 94 ? 9.375 5.432 -4.867 1.00 89.88 94 ASN A C 1
ATOM 778 O O . ASN A 1 94 ? 10.060 5.901 -5.775 1.00 89.88 94 ASN A O 1
ATOM 782 N N . CYS A 1 95 ? 8.578 4.379 -5.045 1.00 90.81 95 CYS A N 1
ATOM 783 C CA . CYS A 1 95 ? 8.394 3.743 -6.342 1.00 90.81 95 CYS A CA 1
ATOM 784 C C . CYS A 1 95 ? 7.195 4.355 -7.076 1.00 90.81 95 CYS A C 1
ATOM 786 O O . CYS A 1 95 ? 6.052 3.914 -6.943 1.00 90.81 95 CYS A O 1
ATOM 788 N N . GLU A 1 96 ? 7.469 5.382 -7.879 1.00 89.19 96 GLU A N 1
ATOM 789 C CA . GLU A 1 96 ? 6.469 6.091 -8.689 1.00 89.19 96 GLU A CA 1
ATOM 790 C C . GLU A 1 96 ? 5.783 5.184 -9.718 1.00 89.19 96 GLU A C 1
ATOM 792 O O . GLU A 1 96 ? 4.669 5.454 -10.152 1.00 89.19 96 GLU A O 1
ATOM 797 N N . GLN A 1 97 ? 6.413 4.075 -10.105 1.00 89.19 97 GLN A N 1
ATOM 798 C CA . GLN A 1 97 ? 5.862 3.140 -11.084 1.00 89.19 97 GLN A CA 1
ATOM 799 C C . GLN A 1 97 ? 4.629 2.399 -10.543 1.00 89.19 97 GLN A C 1
ATOM 801 O O . GLN A 1 97 ? 3.749 2.031 -11.321 1.00 89.19 97 GLN A O 1
ATOM 806 N N . LEU A 1 98 ? 4.518 2.232 -9.221 1.00 92.06 98 LEU A N 1
ATOM 807 C CA . LEU A 1 98 ? 3.405 1.525 -8.581 1.00 92.06 98 LEU A CA 1
ATOM 808 C C . LEU A 1 98 ? 2.100 2.324 -8.554 1.00 92.06 98 LEU A C 1
ATOM 810 O O . LEU A 1 98 ? 1.037 1.728 -8.378 1.00 92.06 98 LEU A O 1
ATOM 814 N N . LEU A 1 99 ? 2.157 3.648 -8.728 1.00 93.00 99 LEU A N 1
ATOM 815 C CA . LEU A 1 99 ? 0.982 4.511 -8.676 1.00 93.00 99 LEU A CA 1
ATOM 816 C C . LEU A 1 99 ? 0.956 5.517 -9.832 1.00 93.00 99 LEU A C 1
ATOM 818 O O . LEU A 1 99 ? 1.971 6.097 -10.197 1.00 93.00 99 LEU A O 1
ATOM 822 N N . PRO A 1 100 ? -0.217 5.800 -10.407 1.00 92.25 100 PRO A N 1
ATOM 823 C CA . PRO A 1 100 ? -0.365 6.902 -11.340 1.00 92.25 100 PRO A CA 1
ATOM 824 C C . PRO A 1 100 ? -0.264 8.251 -10.614 1.00 92.25 100 PRO A C 1
ATOM 826 O O . PRO A 1 100 ? -0.587 8.367 -9.430 1.00 92.25 100 PRO A O 1
ATOM 829 N N . SER A 1 101 ? 0.100 9.300 -11.354 1.00 88.88 101 SER A N 1
ATOM 830 C CA . SER A 1 101 ? 0.313 10.655 -10.821 1.00 88.88 101 SER A CA 1
ATOM 831 C C . SER A 1 101 ? -0.885 11.220 -10.049 1.00 88.88 101 SER A C 1
ATOM 833 O O . SER A 1 101 ? -0.700 11.968 -9.093 1.00 88.88 101 SER A O 1
ATOM 835 N N . TYR A 1 102 ? -2.114 10.835 -10.402 1.00 90.81 102 TYR A N 1
ATOM 836 C CA . TYR A 1 102 ? -3.330 11.277 -9.713 1.00 90.81 102 TYR A CA 1
ATOM 837 C C . TYR A 1 102 ? -3.572 10.592 -8.352 1.00 90.81 102 TYR A C 1
ATOM 839 O O . TYR A 1 102 ? -4.425 11.048 -7.598 1.00 90.81 102 TYR A O 1
ATOM 847 N N . LEU A 1 103 ? -2.826 9.533 -8.005 1.00 93.12 103 LEU A N 1
ATOM 848 C CA . LEU A 1 103 ? -2.877 8.853 -6.696 1.00 93.12 103 LEU A CA 1
ATOM 849 C C . LEU A 1 103 ? -1.623 9.094 -5.846 1.00 93.12 103 LEU A C 1
ATOM 851 O O . LEU A 1 103 ? -1.408 8.405 -4.852 1.00 93.12 103 LEU A O 1
ATOM 855 N N . ARG A 1 104 ? -0.804 10.091 -6.193 1.00 89.88 104 ARG A N 1
ATOM 856 C CA . ARG A 1 104 ? 0.470 10.391 -5.513 1.00 89.88 104 ARG A CA 1
ATOM 857 C C . ARG A 1 104 ? 0.367 10.714 -4.014 1.00 89.88 104 ARG A C 1
ATOM 859 O O . ARG A 1 104 ? 1.384 10.739 -3.336 1.00 89.88 104 ARG A O 1
ATOM 866 N N . PHE A 1 105 ? -0.835 10.985 -3.502 1.00 90.44 105 PHE A N 1
ATOM 867 C CA . PHE A 1 105 ? -1.082 11.219 -2.074 1.00 90.44 105 PHE A CA 1
ATOM 868 C C . PHE A 1 105 ? -1.099 9.926 -1.248 1.00 90.44 105 PHE A C 1
ATOM 870 O O . PHE A 1 105 ? -0.978 9.988 -0.030 1.00 90.44 105 PHE A O 1
ATOM 877 N N . VAL A 1 106 ? -1.263 8.761 -1.882 1.00 93.88 106 VAL A N 1
ATOM 878 C CA . VAL A 1 106 ? -1.279 7.475 -1.180 1.00 93.88 106 VAL A CA 1
ATOM 879 C C . VAL A 1 106 ? 0.129 7.148 -0.690 1.00 93.88 106 VAL A C 1
ATOM 881 O O . VAL A 1 106 ? 1.093 7.184 -1.456 1.00 93.88 106 VAL A O 1
ATOM 884 N N . LYS A 1 107 ? 0.237 6.803 0.592 1.00 93.44 107 LYS A N 1
ATOM 885 C CA . LYS A 1 107 ? 1.488 6.392 1.243 1.00 93.44 107 LYS A CA 1
ATOM 886 C C . LYS A 1 107 ? 1.393 4.919 1.620 1.00 93.44 107 LYS A C 1
ATOM 888 O O . LYS A 1 107 ? 0.295 4.403 1.809 1.00 93.44 107 LYS A O 1
ATOM 893 N N . GLY A 1 108 ? 2.518 4.225 1.739 1.00 95.56 108 GLY A N 1
ATOM 894 C CA . GLY A 1 108 ? 2.504 2.832 2.176 1.00 95.56 108 GLY A CA 1
ATOM 895 C C . GLY A 1 108 ? 3.662 2.003 1.658 1.00 95.56 108 GLY A C 1
ATOM 896 O O . GLY A 1 108 ? 4.700 2.535 1.264 1.00 95.56 108 GLY A O 1
ATOM 897 N N . VAL A 1 109 ? 3.449 0.693 1.673 1.00 96.88 109 VAL A N 1
ATOM 898 C CA . VAL A 1 109 ? 4.418 -0.350 1.364 1.00 96.88 109 VAL A CA 1
ATOM 899 C C . VAL A 1 109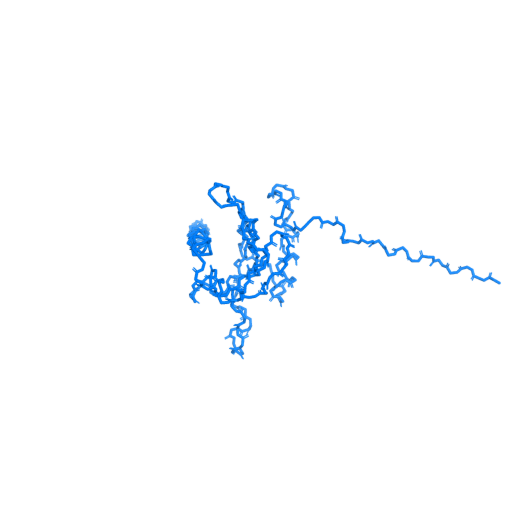 ? 3.796 -1.388 0.432 1.00 96.88 109 VAL A C 1
ATOM 901 O O . VAL A 1 109 ? 2.634 -1.773 0.586 1.00 96.88 109 VAL A O 1
ATOM 904 N N . VAL A 1 110 ? 4.598 -1.862 -0.516 1.00 96.38 110 VAL A N 1
ATOM 905 C CA . VAL A 1 110 ? 4.313 -3.020 -1.362 1.00 96.38 110 VAL A CA 1
ATOM 906 C C . VAL A 1 110 ? 5.508 -3.965 -1.277 1.00 96.38 110 VAL A C 1
ATOM 908 O O . VAL A 1 110 ? 6.626 -3.552 -1.563 1.00 96.38 110 VAL A O 1
ATOM 911 N N . ASP A 1 111 ? 5.281 -5.214 -0.881 1.00 95.38 111 ASP A N 1
ATOM 912 C CA . ASP A 1 111 ? 6.310 -6.253 -0.748 1.00 95.38 111 ASP A CA 1
ATOM 913 C C . ASP A 1 111 ? 6.029 -7.384 -1.735 1.00 95.38 111 ASP A C 1
ATOM 915 O O . ASP A 1 111 ? 5.002 -8.056 -1.631 1.00 95.38 111 ASP A O 1
ATOM 919 N N . CYS A 1 112 ? 6.912 -7.575 -2.713 1.00 93.00 112 CYS A N 1
ATOM 920 C CA . CYS A 1 112 ? 6.781 -8.616 -3.726 1.00 93.00 112 CYS A CA 1
ATOM 921 C C . CYS A 1 112 ? 7.763 -9.762 -3.458 1.00 93.00 112 CYS A C 1
ATOM 923 O O . CYS A 1 112 ? 8.972 -9.549 -3.363 1.00 93.00 112 CYS A O 1
ATOM 925 N N . ALA A 1 113 ? 7.256 -10.992 -3.368 1.00 88.88 113 ALA A N 1
ATOM 926 C CA . ALA A 1 113 ? 8.097 -12.168 -3.148 1.00 88.88 113 ALA A CA 1
ATOM 927 C C . ALA A 1 113 ? 8.771 -12.667 -4.442 1.00 88.88 113 ALA A C 1
ATOM 929 O O . ALA A 1 113 ? 9.872 -13.215 -4.390 1.00 88.88 113 ALA A O 1
ATOM 930 N N . ASP A 1 114 ? 8.137 -12.423 -5.594 1.00 83.31 114 ASP A N 1
ATOM 931 C CA . ASP A 1 114 ? 8.511 -13.026 -6.883 1.00 83.31 114 ASP A CA 1
ATOM 932 C C . ASP A 1 114 ? 9.460 -12.184 -7.744 1.00 83.31 114 ASP A C 1
ATOM 934 O O . ASP A 1 114 ? 9.848 -12.600 -8.838 1.00 83.31 114 ASP A O 1
ATOM 938 N N . LEU A 1 115 ? 9.841 -10.988 -7.290 1.00 84.25 115 LEU A N 1
ATOM 939 C CA . LEU A 1 115 ? 10.850 -10.190 -7.982 1.00 84.25 115 LEU A CA 1
ATOM 940 C C . LEU A 1 115 ? 12.266 -10.662 -7.600 1.00 84.25 115 LEU A C 1
ATOM 942 O O . LEU A 1 115 ? 12.519 -10.988 -6.439 1.00 84.25 115 LEU A O 1
ATOM 946 N N . PRO A 1 116 ? 13.223 -10.688 -8.546 1.00 82.50 116 PRO A N 1
ATOM 947 C CA . PRO A 1 116 ? 14.614 -10.978 -8.222 1.00 82.50 116 PRO A CA 1
ATOM 948 C C . PRO A 1 116 ? 15.227 -9.823 -7.417 1.00 82.50 116 PRO A C 1
ATOM 950 O O . PRO A 1 116 ? 15.038 -8.657 -7.758 1.00 82.50 116 PRO A O 1
ATOM 953 N N . LEU A 1 117 ? 16.018 -10.139 -6.385 1.00 79.31 117 LEU A N 1
ATOM 954 C CA . LEU A 1 117 ? 16.708 -9.134 -5.559 1.00 79.31 117 LEU A CA 1
ATOM 955 C C . LEU A 1 117 ? 17.708 -8.283 -6.360 1.00 79.31 117 LEU A C 1
ATOM 957 O O . LEU A 1 117 ? 17.868 -7.097 -6.091 1.00 79.31 117 LEU A O 1
ATOM 961 N N . ASN A 1 118 ? 18.346 -8.867 -7.377 1.00 77.94 118 ASN A N 1
ATOM 962 C CA . ASN A 1 118 ? 19.377 -8.213 -8.195 1.00 77.94 118 ASN A CA 1
ATOM 963 C C . ASN A 1 118 ? 18.787 -7.326 -9.308 1.00 77.94 118 ASN A C 1
ATOM 965 O O . ASN A 1 118 ? 19.310 -7.289 -10.423 1.00 77.94 118 ASN A O 1
ATOM 969 N N . ILE A 1 119 ? 17.667 -6.654 -9.045 1.00 75.94 119 ILE A N 1
ATOM 970 C CA . ILE A 1 119 ? 16.964 -5.856 -10.048 1.00 75.94 119 ILE A CA 1
ATOM 971 C C . ILE A 1 119 ? 17.475 -4.411 -10.060 1.00 75.94 119 ILE A C 1
ATOM 973 O O . ILE A 1 119 ? 17.538 -3.739 -9.031 1.00 75.94 119 ILE A O 1
ATOM 977 N N . SER A 1 120 ? 17.857 -3.915 -11.238 1.00 77.44 120 SER A N 1
ATOM 978 C CA . SER A 1 120 ? 18.244 -2.512 -11.401 1.00 77.44 120 SER A CA 1
ATOM 979 C C . SER A 1 120 ? 17.008 -1.605 -11.457 1.00 77.44 120 SER A C 1
ATOM 981 O O . SER A 1 120 ? 15.901 -2.043 -11.786 1.00 77.44 120 SER A O 1
ATOM 983 N N . ARG A 1 121 ? 17.197 -0.303 -11.190 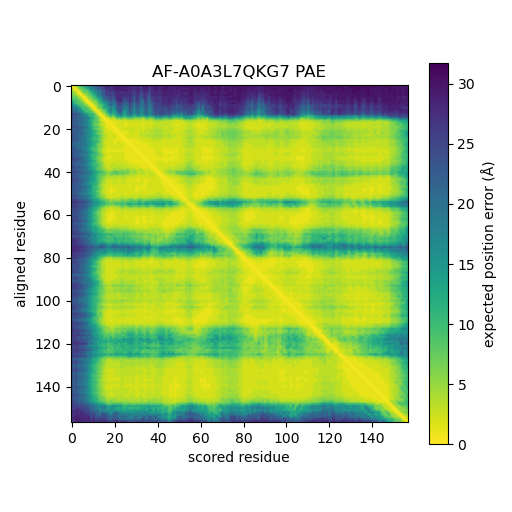1.00 77.44 121 ARG A N 1
ATOM 984 C CA . ARG A 1 121 ? 16.129 0.708 -11.321 1.00 77.44 121 ARG A CA 1
ATOM 985 C C . ARG A 1 121 ? 15.542 0.765 -12.735 1.00 77.44 121 ARG A C 1
ATOM 987 O O . ARG A 1 121 ? 14.359 1.038 -12.880 1.00 77.44 121 ARG A O 1
ATOM 994 N N . GLU A 1 122 ? 16.354 0.490 -13.750 1.00 79.38 122 GLU A N 1
ATOM 995 C CA . GLU A 1 122 ? 15.943 0.478 -15.156 1.00 79.38 122 GLU A CA 1
ATOM 996 C C . GLU A 1 122 ? 15.054 -0.730 -15.474 1.00 79.38 122 GLU A C 1
ATOM 998 O O . GLU A 1 122 ? 13.974 -0.576 -16.041 1.00 79.38 122 GLU A O 1
ATOM 1003 N N . ILE A 1 123 ? 15.444 -1.924 -15.014 1.00 74.38 123 ILE A N 1
ATOM 1004 C CA . ILE A 1 123 ? 14.666 -3.153 -15.225 1.00 74.38 123 ILE A CA 1
ATOM 1005 C C . ILE A 1 123 ? 13.308 -3.063 -14.515 1.00 74.38 123 ILE A C 1
ATOM 1007 O O . ILE A 1 123 ? 12.314 -3.564 -15.037 1.00 74.38 123 ILE A O 1
ATOM 1011 N N . LEU A 1 124 ? 13.233 -2.391 -13.358 1.00 77.69 124 LEU A N 1
ATOM 1012 C CA . LEU A 1 124 ? 11.965 -2.158 -12.656 1.00 77.69 124 LEU A CA 1
ATOM 1013 C C . LEU A 1 124 ? 10.956 -1.366 -13.498 1.00 77.69 124 LEU A C 1
ATOM 1015 O O . LEU A 1 124 ? 9.772 -1.689 -13.464 1.00 77.69 124 LEU A O 1
ATOM 1019 N N . GLN A 1 125 ? 11.399 -0.371 -14.273 1.00 78.25 125 GLN A N 1
ATOM 1020 C CA . GLN A 1 125 ? 10.496 0.487 -15.053 1.00 78.25 125 GLN A CA 1
ATOM 1021 C C . GLN A 1 125 ? 9.752 -0.259 -16.165 1.00 78.25 125 GLN A C 1
ATOM 1023 O O . GLN A 1 125 ? 8.647 0.139 -16.520 1.00 78.25 125 GLN A O 1
ATOM 1028 N N . GLN A 1 126 ? 10.335 -1.330 -16.707 1.00 77.94 126 GLN A N 1
ATOM 1029 C CA . GLN A 1 126 ? 9.745 -2.120 -17.795 1.00 77.94 126 GLN A CA 1
ATOM 1030 C C . GLN A 1 126 ? 9.272 -3.505 -17.331 1.00 77.94 126 GLN A C 1
ATOM 1032 O O . GLN A 1 126 ? 8.998 -4.383 -18.151 1.00 77.94 126 GLN A O 1
ATOM 1037 N N . ASN A 1 127 ? 9.177 -3.731 -16.017 1.00 85.38 127 ASN A N 1
ATOM 1038 C CA . ASN A 1 127 ? 8.858 -5.050 -15.494 1.00 85.38 127 ASN A CA 1
ATOM 1039 C C . ASN A 1 127 ? 7.344 -5.349 -15.591 1.00 85.38 127 ASN A C 1
ATOM 1041 O O . ASN A 1 127 ? 6.541 -4.659 -14.954 1.00 85.38 127 ASN A O 1
ATOM 1045 N N . PRO A 1 128 ? 6.925 -6.418 -16.298 1.00 88.31 128 PRO A N 1
ATOM 1046 C CA . PRO A 1 128 ? 5.509 -6.769 -16.436 1.00 88.31 128 PRO A CA 1
ATOM 1047 C C . PRO A 1 128 ? 4.832 -7.132 -15.103 1.00 88.31 128 PRO A C 1
ATOM 1049 O O . PRO A 1 128 ? 3.625 -6.933 -14.955 1.00 88.31 128 PRO A O 1
ATOM 1052 N N . VAL A 1 129 ? 5.590 -7.631 -14.119 1.00 88.62 129 VAL A N 1
ATOM 1053 C CA . VAL A 1 129 ? 5.087 -7.904 -12.764 1.00 88.62 129 VAL A CA 1
ATOM 1054 C C . VAL A 1 129 ? 4.718 -6.596 -12.071 1.00 88.62 129 VAL A C 1
ATOM 1056 O O . VAL A 1 129 ? 3.639 -6.495 -11.491 1.00 88.62 129 VAL A O 1
ATOM 1059 N N . LEU A 1 130 ? 5.560 -5.566 -12.185 1.00 89.38 130 LEU A N 1
ATOM 1060 C CA . LEU A 1 130 ? 5.308 -4.269 -11.556 1.00 89.38 130 LEU A CA 1
ATOM 1061 C C . LEU A 1 130 ? 4.078 -3.581 -12.160 1.00 89.38 130 LEU A C 1
ATOM 1063 O O . LEU A 1 130 ? 3.245 -3.059 -11.423 1.00 89.38 130 LEU A O 1
ATOM 1067 N N . GLU A 1 131 ? 3.899 -3.670 -13.480 1.00 90.00 131 GLU A N 1
ATOM 1068 C CA . GLU A 1 131 ? 2.699 -3.171 -14.165 1.00 90.00 131 GLU A CA 1
ATOM 1069 C C . GLU A 1 131 ? 1.418 -3.880 -13.715 1.00 90.00 131 GLU A C 1
ATOM 1071 O O . GLU A 1 131 ? 0.351 -3.269 -13.589 1.00 90.00 131 GLU A O 1
ATOM 1076 N N . ARG A 1 132 ? 1.501 -5.182 -13.433 1.00 91.31 132 ARG A N 1
ATOM 1077 C CA . ARG A 1 132 ? 0.371 -5.928 -12.881 1.00 91.31 132 ARG A CA 1
ATOM 1078 C C . ARG A 1 132 ? 0.051 -5.494 -11.456 1.00 91.31 132 ARG A C 1
ATOM 1080 O O . ARG A 1 132 ? -1.116 -5.231 -11.165 1.00 91.31 132 ARG A O 1
ATOM 1087 N N . ILE A 1 133 ? 1.067 -5.391 -10.600 1.00 93.25 133 ILE A N 1
ATOM 1088 C CA . ILE A 1 133 ? 0.914 -4.918 -9.219 1.00 93.25 133 ILE A CA 1
ATOM 1089 C C . ILE A 1 133 ? 0.305 -3.513 -9.224 1.00 93.25 133 ILE A C 1
ATOM 1091 O O . ILE A 1 133 ? -0.668 -3.271 -8.518 1.00 93.25 133 ILE A O 1
ATOM 1095 N N . ARG A 1 134 ? 0.800 -2.612 -10.082 1.00 93.75 134 ARG A N 1
ATOM 1096 C CA . ARG A 1 134 ? 0.245 -1.266 -10.284 1.00 93.75 134 ARG A CA 1
ATOM 1097 C C . ARG A 1 134 ? -1.254 -1.322 -10.585 1.00 93.75 134 ARG A C 1
ATOM 1099 O O . ARG A 1 134 ? -2.027 -0.621 -9.938 1.00 93.75 134 ARG A O 1
ATOM 1106 N N . LYS A 1 135 ? -1.693 -2.147 -11.543 1.00 94.19 135 LYS A N 1
ATOM 1107 C CA . LYS A 1 135 ? -3.123 -2.272 -11.898 1.00 94.19 135 LYS A CA 1
ATOM 1108 C C . LYS A 1 135 ? -3.977 -2.750 -10.723 1.00 94.19 135 LYS A C 1
ATOM 1110 O O . LYS A 1 135 ? -5.047 -2.184 -10.494 1.00 94.19 135 LYS A O 1
ATOM 1115 N N . ASP A 1 136 ? -3.507 -3.752 -9.985 1.00 94.88 136 ASP A N 1
ATOM 1116 C CA . ASP A 1 136 ? -4.211 -4.292 -8.818 1.00 94.88 136 ASP A CA 1
ATOM 1117 C C . ASP A 1 136 ? -4.317 -3.251 -7.692 1.00 94.88 136 ASP A C 1
ATOM 1119 O O . ASP A 1 136 ? -5.413 -2.909 -7.236 1.00 94.88 136 ASP A O 1
ATOM 1123 N N . VAL A 1 137 ? -3.183 -2.642 -7.337 1.00 95.38 137 VAL A N 1
ATOM 1124 C CA . VAL A 1 137 ? -3.083 -1.593 -6.321 1.00 95.38 137 VAL A CA 1
ATOM 1125 C C . VAL A 1 137 ? -4.000 -0.417 -6.650 1.00 95.38 137 VAL A C 1
ATOM 1127 O O . VAL A 1 137 ? -4.767 0.022 -5.791 1.00 95.38 137 VAL A O 1
ATOM 1130 N N . VAL A 1 138 ? -3.983 0.065 -7.895 1.00 96.38 138 VAL A N 1
ATOM 1131 C CA . VAL A 1 138 ? -4.864 1.151 -8.345 1.00 96.38 138 VAL A CA 1
ATOM 1132 C C . VAL A 1 138 ? -6.333 0.753 -8.218 1.00 96.38 138 VAL A C 1
ATOM 1134 O O . VAL A 1 138 ? -7.126 1.533 -7.690 1.00 96.38 138 VAL A O 1
ATOM 1137 N N . GLY A 1 139 ? -6.706 -0.455 -8.647 1.00 96.62 139 GLY A N 1
ATOM 1138 C CA . GLY A 1 139 ? -8.072 -0.962 -8.500 1.00 96.62 139 GLY A CA 1
ATOM 1139 C C . GLY A 1 139 ? -8.525 -1.002 -7.037 1.00 96.62 139 GLY A C 1
ATOM 1140 O O . GLY A 1 139 ? -9.621 -0.536 -6.709 1.00 96.62 139 GLY A O 1
ATOM 1141 N N . SER A 1 140 ? -7.652 -1.473 -6.148 1.00 96.44 140 SER A N 1
ATOM 1142 C CA . SER A 1 140 ? -7.886 -1.533 -4.704 1.00 96.44 140 SER A CA 1
ATOM 1143 C C . SER A 1 140 ? -8.057 -0.145 -4.073 1.00 96.44 140 SER A C 1
ATOM 1145 O O . SER A 1 140 ? -8.971 0.056 -3.269 1.00 96.44 140 SER A O 1
ATOM 1147 N N . ILE A 1 141 ? -7.251 0.844 -4.477 1.00 96.50 141 ILE A N 1
ATOM 1148 C CA . ILE A 1 141 ? -7.381 2.237 -4.015 1.00 96.50 141 ILE A CA 1
ATOM 1149 C C . ILE A 1 141 ? -8.695 2.856 -4.495 1.00 96.50 141 ILE A C 1
ATOM 1151 O O . ILE A 1 141 ? -9.426 3.447 -3.701 1.00 96.50 141 ILE A O 1
ATOM 1155 N N . LEU A 1 142 ? -9.031 2.708 -5.778 1.00 96.31 142 LEU A N 1
ATOM 1156 C CA . LEU A 1 142 ? -10.269 3.258 -6.337 1.00 96.31 142 LEU A CA 1
ATOM 1157 C C . LEU A 1 142 ? -11.511 2.645 -5.680 1.00 96.31 142 LEU A C 1
ATOM 1159 O O . LEU A 1 142 ? -12.476 3.357 -5.394 1.00 96.31 142 LEU A O 1
ATOM 1163 N N . LYS A 1 143 ? -11.474 1.342 -5.380 1.00 96.00 143 LYS A N 1
ATOM 1164 C CA . LYS A 1 143 ? -12.519 0.666 -4.605 1.00 96.00 143 LYS A CA 1
ATOM 1165 C C . LYS A 1 143 ? -12.642 1.265 -3.202 1.00 96.00 143 LYS A C 1
ATOM 1167 O O . LYS A 1 143 ? -13.741 1.633 -2.801 1.00 96.00 143 LYS A O 1
ATOM 1172 N N . ALA A 1 144 ? -11.525 1.448 -2.498 1.00 95.12 144 ALA A N 1
ATOM 1173 C CA . ALA A 1 144 ? -11.523 2.055 -1.168 1.00 95.12 144 ALA A CA 1
ATOM 1174 C C . ALA A 1 144 ? -12.073 3.496 -1.174 1.00 95.12 144 ALA A C 1
ATOM 1176 O O . ALA A 1 144 ? -12.861 3.854 -0.298 1.00 95.12 144 ALA A O 1
ATOM 1177 N N . LEU A 1 145 ? -11.719 4.305 -2.179 1.00 94.25 145 LEU A N 1
ATOM 1178 C CA . LEU A 1 145 ? -12.258 5.657 -2.374 1.00 94.25 145 LEU A CA 1
ATOM 1179 C C . LEU A 1 145 ? -13.776 5.641 -2.605 1.00 94.25 145 LEU A C 1
ATOM 1181 O O . LEU A 1 145 ? -14.506 6.445 -2.019 1.00 94.25 145 LEU A O 1
ATOM 1185 N N . LYS A 1 146 ? -14.271 4.701 -3.418 1.00 93.75 146 LYS A N 1
ATOM 1186 C CA . LYS A 1 146 ? -15.710 4.518 -3.650 1.00 93.75 146 LYS A CA 1
ATOM 1187 C C . LYS A 1 146 ? -16.446 4.146 -2.360 1.00 93.75 146 LYS A C 1
ATOM 1189 O O . LYS A 1 146 ? -17.490 4.731 -2.074 1.00 93.75 146 LYS A O 1
ATOM 1194 N N . ASP A 1 147 ? -15.883 3.240 -1.564 1.00 91.69 147 ASP A N 1
ATOM 1195 C CA . ASP A 1 147 ? -16.465 2.816 -0.286 1.00 91.69 147 ASP A CA 1
ATOM 1196 C C . ASP A 1 147 ? -16.534 3.974 0.724 1.00 91.69 147 ASP A C 1
ATOM 1198 O O . ASP A 1 147 ? -17.524 4.115 1.445 1.00 91.69 147 ASP A O 1
ATOM 1202 N N . MET A 1 148 ? -15.518 4.845 0.757 1.00 88.88 148 MET A N 1
ATOM 1203 C CA . MET A 1 148 ? -15.534 6.049 1.597 1.00 88.88 148 MET A CA 1
ATOM 1204 C C . MET A 1 148 ? -16.628 7.032 1.180 1.00 88.88 148 MET A C 1
ATOM 1206 O O . MET A 1 148 ? -17.354 7.530 2.041 1.00 88.88 148 MET A O 1
ATOM 1210 N N . LYS A 1 149 ? -16.802 7.269 -0.129 1.00 85.50 149 LYS A N 1
ATOM 1211 C CA . LYS A 1 149 ? -17.866 8.145 -0.646 1.00 85.50 149 LYS A CA 1
ATOM 1212 C C . LYS A 1 149 ? -19.253 7.682 -0.189 1.00 85.50 149 LYS A C 1
ATOM 1214 O O . LYS A 1 149 ? -20.064 8.504 0.230 1.00 85.50 149 LYS A O 1
ATOM 1219 N N . ILE A 1 150 ? -19.517 6.374 -0.251 1.00 73.31 150 ILE A N 1
ATOM 1220 C CA . ILE A 1 150 ? -20.805 5.792 0.157 1.00 73.31 150 ILE A CA 1
ATOM 1221 C C . ILE A 1 150 ? -21.047 6.010 1.656 1.00 73.31 150 ILE A C 1
ATOM 1223 O O . ILE A 1 150 ? -22.121 6.468 2.040 1.00 73.31 150 ILE A O 1
ATOM 1227 N N . LYS A 1 151 ? -20.043 5.749 2.501 1.00 68.44 151 LYS A N 1
ATOM 1228 C CA . LYS A 1 151 ? -20.169 5.910 3.959 1.00 68.44 151 LYS A CA 1
ATOM 1229 C C . LYS A 1 151 ? -20.410 7.355 4.393 1.00 68.44 151 LYS A C 1
ATOM 1231 O O . LYS A 1 151 ? -21.176 7.583 5.322 1.00 68.44 151 LYS A O 1
ATOM 1236 N N . ILE A 1 152 ? -19.778 8.324 3.729 1.00 67.38 152 ILE A N 1
ATOM 1237 C CA . ILE A 1 152 ? -19.987 9.749 4.028 1.00 67.38 152 ILE A CA 1
ATOM 1238 C C . ILE A 1 152 ? -21.425 10.158 3.675 1.00 67.38 152 ILE A C 1
ATOM 1240 O O . ILE A 1 152 ? -22.082 10.820 4.470 1.00 67.38 152 ILE A O 1
ATOM 1244 N N . CYS A 1 153 ? -21.951 9.688 2.540 1.00 62.22 153 CYS A N 1
ATOM 1245 C CA . CYS A 1 153 ? -23.322 9.977 2.112 1.00 62.22 153 CYS A CA 1
ATOM 1246 C C . CYS A 1 153 ? -24.390 9.387 3.056 1.00 62.22 153 CYS A C 1
ATOM 1248 O O . CYS A 1 153 ? -25.440 9.993 3.234 1.00 62.22 153 CYS A O 1
ATOM 1250 N N . GLN A 1 154 ? -24.124 8.238 3.689 1.00 57.34 154 GLN A N 1
ATOM 1251 C CA . GLN A 1 154 ? -25.038 7.601 4.653 1.00 57.34 154 GLN A CA 1
ATOM 1252 C C . GLN A 1 154 ? -25.104 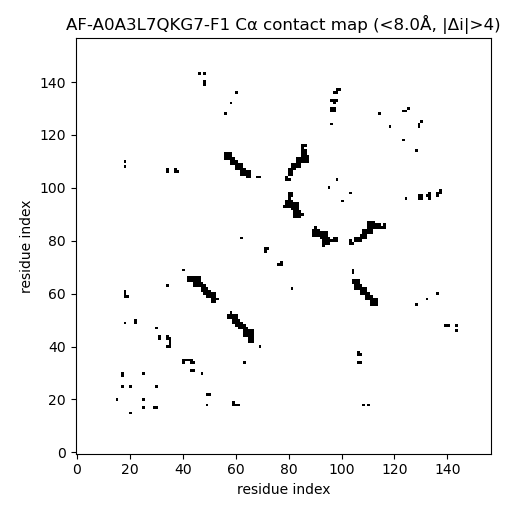8.309 6.014 1.00 57.34 154 GLN A C 1
ATOM 1254 O O . GLN A 1 154 ? -26.023 8.057 6.782 1.00 57.34 154 GLN A O 1
ATOM 1259 N N . ARG A 1 155 ? -24.138 9.181 6.323 1.00 55.56 155 ARG A N 1
ATOM 1260 C CA . ARG A 1 155 ? -24.073 9.938 7.583 1.00 55.56 155 ARG A CA 1
ATOM 1261 C C . ARG A 1 155 ? -24.813 11.281 7.523 1.00 55.56 155 ARG A C 1
ATOM 1263 O O . ARG A 1 155 ? -24.910 11.954 8.541 1.00 55.56 155 ARG A O 1
ATOM 1270 N N . CYS A 1 156 ? -25.292 11.671 6.339 1.00 53.97 156 CYS A N 1
ATOM 1271 C CA . CYS A 1 156 ? -26.044 12.906 6.094 1.00 53.97 156 CYS A CA 1
ATOM 1272 C C . CYS A 1 156 ? -27.573 12.704 6.095 1.00 53.97 156 CYS A C 1
ATOM 1274 O O . CYS A 1 156 ? -28.286 13.602 5.650 1.00 53.97 156 CYS A O 1
ATOM 1276 N N . GLY A 1 157 ? -28.060 11.539 6.535 1.00 42.81 157 GLY A N 1
ATOM 1277 C CA . GLY A 1 157 ? -29.483 11.223 6.692 1.00 42.81 157 GLY A CA 1
ATOM 1278 C C . GLY A 1 157 ? -29.894 11.193 8.152 1.00 42.81 157 GLY A C 1
ATOM 1279 O O . GLY A 1 157 ? -29.107 10.637 8.950 1.00 42.81 157 GLY A O 1
#

Nearest PDB structures (foldseek):
  2gq0-assembly2_B  TM=9.388E-01  e=5.650E-17  Escherichia coli
  1y4u-assembly1_B  TM=9.288E-01  e=3.511E-15  Escherichia coli
  2ioq-assembly2_B-3  TM=9.409E-01  e=3.288E-15  Escherichia coli
  2ioq-assembly1_A-2  TM=9.394E-01  e=4.563E-15  Escherichia coli
  1y4u-assembly1_A  TM=9.414E-01  e=6.762E-15  Escherichia coli

Secondary structure (DSSP, 8-state):
-----------TT-SPPGGGS-GGGS-HHHHHHHHHHHH--SSPPSEEEEEEE-SSS-EEEEEEE-SS--THHHHS----SPEEEETTEEEES--GGGS-GGGTT-EEEEEESSS-TT--HHHHHT-HHHHHHHHHHHHHHHHHHHHHHHHHHHTT-

Sequence (157 aa):
ETKDPEEKDEVLNSQKALWLRSKSEVTQEEYDTFYKQISNDFQEPAKVIHYTAEGMNEFRVLLFIPPSLPMEFQFGDVKVGPRLYVQRVLIMDNCEQLLPSYLRFVKGVVDCADLPLNISREILQQNPVLERIRKDVVGSILKALKDMKIKICQRCG

Foldseek 3Di:
DDDDDPPPPPPPPPDDDPQVDDPVVADQVNLQVVCCVLQVDPDGFPDWDWDWDDDPWTKTWTKGHHPDQRCCVVVPDQQFAEFEAECNHTDGRGDNLLEDPVVRRMYTYMYTDPDDPPDDPVCCNPPPVSVVNSVVVVVSVVVRVVVVVVVVVVVVD